Protein AF-A0A183Q1G7-F1 (afdb_monomer_lite)

Organism: NCBI:txid31246

Foldseek 3Di:
DDDDDDPVVVVVAWLLQVVCQVVQAKDKFLALVPDPTRDCPCCVVVVNDFGIKIKHFQADPVRHGPGIDMDTDDPPDSTDDPVNVVVVVVVSPVVNVVSVVVVPD

Secondary structure (DSSP, 8-state):
----S-TTHHHHS-HHHHHHHHH---EEES-TTT-TT---HHHHHH------EEEEEEE-TTS-EEEEEEEES-SSSSS--HHHHHHHHHHHHHHHHHHHHHT--

Structure (mmCIF, N/CA/C/O backbone):
data_AF-A0A183Q1G7-F1
#
_entry.id   AF-A0A183Q1G7-F1
#
loop_
_atom_site.group_PDB
_atom_site.id
_atom_site.type_symbol
_atom_site.label_atom_id
_atom_site.label_alt_id
_atom_site.label_comp_id
_atom_site.label_asym_id
_atom_site.label_entity_id
_atom_site.label_seq_id
_atom_site.pdbx_PDB_ins_code
_atom_site.Cartn_x
_atom_site.Cartn_y
_atom_site.Cartn_z
_atom_site.occupancy
_atom_site.B_iso_or_equiv
_atom_site.auth_seq_id
_atom_site.auth_comp_id
_atom_site.auth_asym_id
_atom_site.auth_atom_id
_atom_site.pdbx_PDB_model_num
ATOM 1 N N . MET A 1 1 ? -1.293 12.227 1.619 1.00 27.81 1 MET A N 1
ATOM 2 C CA . MET A 1 1 ? -2.472 13.111 1.591 1.00 27.81 1 MET A CA 1
ATOM 3 C C . MET A 1 1 ? -2.485 13.760 0.219 1.00 27.81 1 MET A C 1
ATOM 5 O O . MET A 1 1 ? -1.667 14.632 -0.029 1.00 27.81 1 MET A O 1
ATOM 9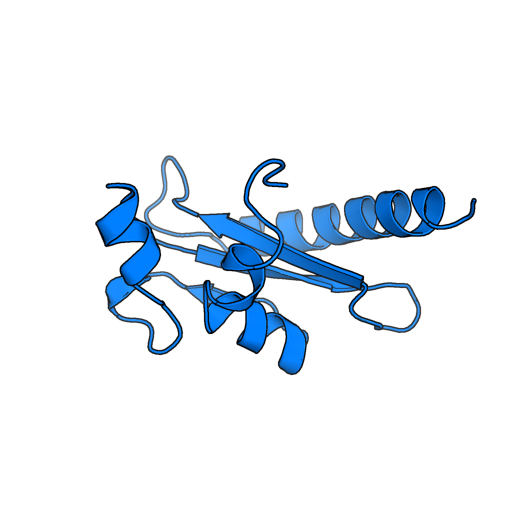 N N . VAL A 1 2 ? -3.279 13.230 -0.709 1.00 30.55 2 VAL A N 1
ATOM 10 C CA . VAL A 1 2 ? -3.506 13.880 -2.006 1.00 30.55 2 VAL A CA 1
ATOM 11 C C . VAL A 1 2 ? -4.764 14.718 -1.821 1.00 30.55 2 VAL A C 1
ATOM 13 O O . VAL A 1 2 ? -5.807 14.173 -1.474 1.00 30.55 2 VAL A O 1
ATOM 16 N N . VAL A 1 3 ? -4.638 16.035 -1.959 1.00 40.44 3 VAL A N 1
ATOM 17 C CA . VAL A 1 3 ? -5.766 16.971 -1.979 1.00 40.44 3 VAL A CA 1
ATOM 18 C C . VAL A 1 3 ? -5.891 17.441 -3.421 1.00 40.44 3 VAL A C 1
ATOM 20 O O . VAL A 1 3 ? -4.980 18.094 -3.923 1.00 40.44 3 VAL A O 1
ATOM 23 N N . GLY A 1 4 ? -6.985 17.074 -4.086 1.00 36.09 4 GLY A N 1
ATOM 24 C CA . GLY A 1 4 ? -7.285 17.502 -5.454 1.00 36.09 4 GLY A CA 1
ATOM 25 C C . GLY A 1 4 ? -7.540 16.331 -6.398 1.00 36.09 4 GLY A C 1
ATOM 26 O O . GLY A 1 4 ? -6.610 15.716 -6.904 1.00 36.09 4 GLY A O 1
ATOM 27 N N . GLY A 1 5 ? -8.818 16.048 -6.622 1.00 33.38 5 GLY A N 1
ATOM 28 C CA . GLY A 1 5 ? -9.339 15.042 -7.543 1.00 33.38 5 GLY A CA 1
ATOM 29 C C . GLY A 1 5 ? -10.813 14.846 -7.219 1.00 33.38 5 GLY A C 1
ATOM 30 O O . GLY A 1 5 ? -11.180 14.835 -6.044 1.00 33.38 5 GLY A O 1
ATOM 31 N N . SER A 1 6 ? -11.673 14.812 -8.229 1.00 36.59 6 SER A N 1
ATOM 32 C CA . SER A 1 6 ? -13.124 14.738 -8.051 1.00 36.59 6 SER A CA 1
ATOM 33 C C . SER A 1 6 ? -13.519 13.559 -7.139 1.00 36.59 6 SER A C 1
ATOM 35 O O . SER A 1 6 ? -12.900 12.497 -7.188 1.00 36.59 6 SER A O 1
ATOM 37 N N . GLN A 1 7 ? -14.542 13.722 -6.286 1.00 41.41 7 GLN A N 1
ATOM 38 C CA . GLN A 1 7 ? -14.983 12.687 -5.327 1.00 41.41 7 GLN A CA 1
ATOM 39 C C . GLN A 1 7 ? -15.327 11.330 -5.984 1.00 41.41 7 GLN A C 1
ATOM 41 O O . GLN A 1 7 ? -15.387 10.318 -5.290 1.00 41.41 7 GLN A O 1
ATOM 46 N N . GLN A 1 8 ? -15.521 11.298 -7.306 1.00 37.91 8 GLN A N 1
ATOM 47 C CA . GLN A 1 8 ? -15.843 10.100 -8.078 1.00 37.91 8 GLN A CA 1
ATOM 48 C C . GLN A 1 8 ? -14.595 9.263 -8.444 1.00 37.91 8 GLN A C 1
ATOM 50 O O . GLN A 1 8 ? -14.654 8.042 -8.371 1.00 37.91 8 GLN A O 1
ATOM 55 N N . GLU A 1 9 ? -13.444 9.878 -8.754 1.00 39.66 9 GLU A N 1
ATOM 56 C CA . GLU A 1 9 ? -12.218 9.158 -9.179 1.00 39.66 9 GLU A CA 1
ATOM 57 C C . GLU A 1 9 ? -11.495 8.437 -8.024 1.00 39.66 9 GLU A C 1
ATOM 59 O O . GLU A 1 9 ? -10.725 7.494 -8.233 1.00 39.66 9 GLU A O 1
ATOM 64 N N . ILE A 1 10 ? -11.763 8.857 -6.783 1.00 45.59 10 ILE A N 1
ATOM 65 C CA . ILE A 1 10 ? -11.151 8.304 -5.563 1.00 45.59 10 ILE A CA 1
ATOM 66 C C . ILE A 1 10 ? -11.733 6.922 -5.214 1.00 45.59 10 ILE A C 1
ATOM 68 O O . ILE A 1 10 ? -11.056 6.116 -4.575 1.00 45.59 10 ILE A O 1
ATOM 72 N N . LEU A 1 11 ? -12.958 6.617 -5.656 1.00 44.19 11 LEU A N 1
ATOM 73 C CA . LEU A 1 11 ? -13.622 5.337 -5.379 1.00 44.19 11 LEU A CA 1
ATOM 74 C C . LEU A 1 11 ? -13.212 4.216 -6.350 1.00 44.19 11 LEU A C 1
ATOM 76 O O . LEU A 1 11 ? -13.265 3.049 -5.964 1.00 44.19 11 LEU A O 1
ATOM 80 N N . ASP A 1 12 ? -12.714 4.558 -7.542 1.00 42.69 12 ASP A N 1
ATOM 81 C CA . ASP A 1 12 ? -12.366 3.582 -8.588 1.00 42.69 12 ASP A CA 1
ATOM 82 C C . ASP A 1 12 ? -10.863 3.220 -8.639 1.00 42.69 12 ASP A C 1
ATOM 84 O O . ASP A 1 12 ? -10.450 2.291 -9.337 1.00 42.69 12 ASP A O 1
ATOM 88 N N . SER A 1 13 ? -10.012 3.885 -7.851 1.00 42.59 13 SER A N 1
ATOM 89 C CA . SER A 1 13 ? -8.552 3.810 -8.004 1.00 42.59 13 SER A CA 1
ATOM 90 C C . SER A 1 13 ? -7.845 2.947 -6.946 1.00 42.59 13 SER A C 1
ATOM 92 O O . SER A 1 13 ? -7.031 3.432 -6.163 1.00 42.59 13 SER A O 1
ATOM 94 N N . GLY A 1 14 ? -8.091 1.631 -6.973 1.00 58.44 14 GLY A N 1
ATOM 95 C CA . GLY A 1 14 ? -7.092 0.631 -6.566 1.00 58.44 14 GLY A CA 1
ATOM 96 C C . GLY A 1 14 ? -7.572 -0.449 -5.595 1.00 58.44 14 GLY A C 1
ATOM 97 O O . GLY A 1 14 ? -7.792 -0.193 -4.411 1.00 58.44 14 GLY A O 1
ATOM 98 N N . PHE A 1 15 ? -7.589 -1.705 -6.057 1.00 71.62 15 PHE A N 1
ATOM 99 C CA . PHE A 1 15 ? -7.811 -2.877 -5.199 1.00 71.62 15 PHE A CA 1
ATOM 100 C C . PHE A 1 15 ? -6.831 -2.940 -4.010 1.00 71.62 15 PHE A C 1
ATOM 102 O O . PHE A 1 15 ? -7.150 -3.562 -3.003 1.00 71.62 15 PHE A O 1
ATOM 109 N N . VAL A 1 16 ? -5.661 -2.286 -4.086 1.00 79.94 16 VAL A N 1
ATOM 110 C CA . VAL A 1 16 ? -4.731 -2.160 -2.949 1.00 79.94 16 VAL A CA 1
ATOM 111 C C . VAL A 1 16 ? -5.361 -1.384 -1.786 1.00 79.94 16 VAL A C 1
ATOM 113 O O . VAL A 1 16 ? -5.332 -1.866 -0.659 1.00 79.94 16 VAL A O 1
ATOM 116 N N . LEU A 1 17 ? -5.944 -0.204 -2.035 1.00 81.38 17 LEU A N 1
ATOM 117 C CA . LEU A 1 17 ? -6.562 0.620 -0.986 1.00 81.38 17 LEU A CA 1
ATOM 118 C C . LEU A 1 17 ? -7.780 -0.082 -0.379 1.00 81.38 17 LEU A C 1
ATOM 120 O O . LEU A 1 17 ? -7.938 -0.110 0.843 1.00 81.38 17 LEU A O 1
ATOM 124 N N . LEU A 1 18 ? -8.612 -0.692 -1.230 1.00 79.50 18 LEU A N 1
ATOM 125 C CA . LEU A 1 18 ? -9.768 -1.477 -0.797 1.00 79.50 18 LEU A CA 1
ATOM 126 C C . LEU A 1 18 ? -9.351 -2.710 0.011 1.00 79.50 18 LEU A C 1
ATOM 128 O O . LEU A 1 18 ? -9.917 -2.946 1.075 1.00 79.50 18 LEU A O 1
ATOM 132 N N . GLY A 1 19 ? -8.339 -3.452 -0.447 1.00 78.81 19 GLY A N 1
ATOM 133 C CA . GLY A 1 19 ? -7.795 -4.614 0.256 1.00 78.81 19 GLY A CA 1
ATOM 134 C C . GLY A 1 19 ? -7.302 -4.249 1.654 1.00 78.81 19 GLY A C 1
ATOM 135 O O . GLY A 1 19 ? -7.738 -4.852 2.632 1.00 78.81 19 GLY A O 1
ATOM 136 N N . THR A 1 20 ? -6.504 -3.184 1.772 1.00 82.62 20 THR A N 1
ATOM 137 C CA . THR A 1 20 ? -6.048 -2.664 3.070 1.00 82.62 20 THR A CA 1
ATOM 138 C C . THR A 1 20 ? -7.208 -2.232 3.962 1.00 82.62 20 THR A C 1
ATOM 140 O O . THR A 1 20 ? -7.198 -2.498 5.163 1.00 82.62 20 THR A O 1
ATOM 143 N N . ARG A 1 21 ? -8.235 -1.580 3.403 1.00 84.44 21 ARG A N 1
ATOM 144 C CA . ARG A 1 21 ? -9.419 -1.167 4.169 1.00 84.44 21 ARG A CA 1
ATOM 145 C C . ARG A 1 21 ? -10.241 -2.358 4.662 1.00 84.44 21 ARG A C 1
ATOM 147 O O . ARG A 1 21 ? -10.779 -2.287 5.757 1.00 84.44 21 ARG A O 1
ATOM 154 N N . GLN A 1 22 ? -10.365 -3.422 3.874 1.00 84.69 22 GLN A N 1
ATOM 155 C CA . GLN A 1 22 ? -11.149 -4.606 4.239 1.00 84.69 22 GLN A CA 1
ATOM 156 C C . GLN A 1 22 ? -10.407 -5.513 5.223 1.00 84.69 22 GLN A C 1
ATOM 158 O O . GLN A 1 22 ? -11.007 -5.997 6.176 1.00 84.69 22 GLN A O 1
ATOM 163 N N . GLN A 1 23 ? -9.111 -5.732 5.001 1.00 86.56 23 GLN A N 1
ATOM 164 C CA . GLN A 1 23 ? -8.285 -6.594 5.850 1.00 86.56 23 GLN A CA 1
ATOM 165 C C . GLN A 1 23 ? -7.818 -5.872 7.117 1.00 86.56 23 GLN A C 1
ATOM 167 O O . GLN A 1 23 ? -7.588 -6.502 8.143 1.00 86.56 23 GLN A O 1
ATOM 172 N N . GLY A 1 24 ? -7.677 -4.544 7.065 1.00 87.19 24 GLY A N 1
ATOM 173 C CA . GLY A 1 24 ? -7.130 -3.763 8.171 1.00 87.19 24 GLY A CA 1
ATOM 174 C C . GLY A 1 24 ? -5.652 -4.054 8.431 1.00 87.19 24 GLY A C 1
ATOM 175 O O . GLY A 1 24 ? -5.178 -3.833 9.549 1.00 87.19 24 GLY A O 1
ATOM 176 N N . GLU A 1 25 ? -4.928 -4.525 7.417 1.00 90.12 25 GLU A N 1
ATOM 177 C CA . GLU A 1 25 ? -3.517 -4.895 7.493 1.00 90.12 25 GLU A CA 1
ATOM 178 C C . GLU A 1 25 ? -2.660 -4.064 6.537 1.00 90.12 25 GLU A C 1
ATOM 180 O O . GLU A 1 25 ? -3.121 -3.566 5.511 1.00 90.12 25 GLU A O 1
ATOM 185 N N . LEU A 1 26 ? -1.389 -3.900 6.898 1.00 93.75 26 LEU A N 1
ATOM 186 C CA . LEU A 1 26 ? -0.403 -3.227 6.064 1.00 93.75 26 LEU A CA 1
ATOM 187 C C . LEU A 1 26 ? 0.004 -4.135 4.895 1.00 93.75 26 LEU A C 1
ATOM 189 O O . LEU A 1 26 ? 0.358 -5.294 5.087 1.00 93.75 26 LEU A O 1
ATOM 193 N N . LEU A 1 27 ? 0.032 -3.568 3.692 1.00 94.44 27 LEU A N 1
ATOM 194 C CA . LEU A 1 27 ? 0.450 -4.206 2.448 1.00 94.44 27 LEU A CA 1
ATOM 195 C C . LEU A 1 27 ? 1.745 -3.562 1.940 1.00 94.44 27 LEU A C 1
ATOM 197 O O . LEU A 1 27 ? 1.755 -2.403 1.519 1.00 94.44 27 LEU A O 1
ATOM 201 N N . ASN A 1 28 ? 2.838 -4.327 1.953 1.00 95.88 28 ASN A N 1
ATOM 202 C CA . ASN A 1 28 ? 4.129 -3.927 1.389 1.00 95.88 28 ASN A CA 1
ATOM 203 C C . ASN A 1 28 ? 4.373 -4.652 0.055 1.00 95.88 28 ASN A C 1
ATOM 205 O O . ASN A 1 28 ? 4.825 -5.798 0.008 1.00 95.88 28 ASN A O 1
ATOM 209 N N . ILE A 1 29 ? 4.046 -3.976 -1.043 1.00 95.31 29 ILE A N 1
ATOM 210 C CA . ILE A 1 29 ? 4.116 -4.495 -2.408 1.00 95.31 29 ILE A CA 1
ATOM 211 C C . ILE A 1 29 ? 5.451 -4.082 -3.034 1.00 95.31 29 ILE A C 1
ATOM 213 O O . ILE A 1 29 ? 5.681 -2.909 -3.339 1.00 95.31 29 ILE A O 1
ATOM 217 N N . LYS A 1 30 ? 6.327 -5.063 -3.271 1.00 96.81 30 LYS A N 1
ATOM 218 C CA . LYS A 1 30 ? 7.675 -4.834 -3.825 1.00 96.81 30 LYS A CA 1
ATOM 219 C C . LYS A 1 30 ? 7.691 -4.581 -5.332 1.00 96.81 30 LYS A C 1
ATOM 221 O O . LYS A 1 30 ? 8.550 -3.839 -5.799 1.00 96.81 30 LYS A O 1
ATOM 226 N N . ASP A 1 31 ? 6.755 -5.183 -6.061 1.00 96.31 31 ASP A N 1
ATOM 227 C CA . ASP A 1 31 ? 6.527 -4.949 -7.488 1.00 96.31 31 ASP A CA 1
ATOM 228 C C . ASP A 1 31 ? 5.032 -4.727 -7.713 1.00 96.31 31 ASP A C 1
ATOM 230 O O . ASP A 1 31 ? 4.227 -5.656 -7.623 1.00 96.31 31 ASP A O 1
ATOM 234 N N . ALA A 1 32 ? 4.662 -3.475 -7.982 1.00 94.44 32 ALA A N 1
ATOM 235 C CA . ALA A 1 32 ? 3.279 -3.097 -8.219 1.00 94.44 32 ALA A CA 1
ATOM 236 C C . ALA A 1 32 ? 2.704 -3.821 -9.444 1.00 94.44 32 ALA A C 1
ATOM 238 O O . ALA A 1 32 ? 1.600 -4.345 -9.388 1.00 94.44 32 ALA A O 1
ATOM 239 N N . TYR A 1 33 ? 3.459 -3.937 -10.538 1.00 93.81 33 TYR A N 1
ATOM 240 C CA . TYR A 1 33 ? 2.935 -4.495 -11.784 1.00 93.81 33 TYR A CA 1
ATOM 241 C C . TYR A 1 33 ? 2.731 -6.009 -11.706 1.00 93.81 33 TYR A C 1
ATOM 243 O O . TYR A 1 33 ? 1.875 -6.527 -12.423 1.00 93.81 33 TYR A O 1
ATOM 251 N N . ALA A 1 34 ? 3.454 -6.710 -10.836 1.00 94.50 34 ALA A N 1
ATOM 252 C CA . ALA A 1 34 ? 3.237 -8.131 -10.575 1.00 94.50 34 ALA A CA 1
ATOM 253 C C . ALA A 1 34 ? 2.098 -8.408 -9.573 1.00 94.50 34 ALA A C 1
ATOM 255 O O . ALA A 1 34 ? 1.672 -9.554 -9.438 1.00 94.50 34 ALA A O 1
ATOM 256 N N . HIS A 1 35 ? 1.606 -7.393 -8.856 1.00 92.19 35 HIS A N 1
ATOM 257 C CA . HIS A 1 35 ? 0.651 -7.593 -7.772 1.00 92.19 35 HIS A CA 1
ATOM 258 C C . HIS A 1 35 ? -0.804 -7.622 -8.277 1.00 92.19 35 HIS A C 1
ATOM 260 O O . HIS A 1 35 ? -1.224 -6.692 -8.968 1.00 92.19 35 HIS A O 1
ATOM 266 N N . PRO A 1 36 ? -1.625 -8.619 -7.887 1.00 89.00 36 PRO A N 1
ATOM 267 C CA . PRO A 1 36 ? -2.992 -8.780 -8.401 1.00 89.00 36 PRO A CA 1
ATOM 268 C C . PRO A 1 36 ? -3.923 -7.617 -8.042 1.00 89.00 36 PRO A C 1
ATOM 270 O O . PRO A 1 36 ? -4.870 -7.335 -8.765 1.00 89.00 36 PRO A O 1
ATOM 273 N N . LEU A 1 37 ? -3.642 -6.923 -6.936 1.00 87.00 37 LEU A N 1
ATOM 274 C CA . LEU A 1 37 ? -4.441 -5.779 -6.487 1.00 87.00 37 LEU A CA 1
ATOM 275 C C . LEU A 1 37 ? -4.021 -4.438 -7.125 1.00 87.00 37 LEU A C 1
ATOM 277 O O . LEU A 1 37 ? -4.603 -3.396 -6.825 1.00 87.00 37 LEU A O 1
ATOM 281 N N . PHE A 1 38 ? -2.993 -4.409 -7.973 1.00 89.94 38 PHE A N 1
ATOM 282 C CA . PHE A 1 38 ? -2.533 -3.154 -8.556 1.00 89.94 38 PHE A CA 1
ATOM 283 C C . PHE A 1 38 ? -3.312 -2.790 -9.825 1.00 89.94 38 PHE A C 1
ATOM 285 O O . PHE A 1 38 ? -3.257 -3.486 -10.841 1.00 89.94 38 PHE A O 1
ATOM 292 N N . TYR A 1 39 ? -4.004 -1.651 -9.781 1.00 87.81 39 TYR A N 1
ATOM 293 C CA . TYR A 1 39 ? -4.715 -1.107 -10.931 1.00 87.81 39 TYR A CA 1
ATOM 294 C C . TYR A 1 39 ? -3.807 -0.184 -11.750 1.00 87.81 39 TYR A C 1
ATOM 296 O O . TYR A 1 39 ? -3.404 0.883 -11.299 1.00 87.81 39 TYR A O 1
ATOM 304 N N . ARG A 1 40 ? -3.505 -0.590 -12.987 1.00 86.94 40 ARG A N 1
ATOM 305 C CA . ARG A 1 40 ? -2.573 0.121 -13.881 1.00 86.94 40 ARG A CA 1
ATOM 306 C C . ARG A 1 40 ? -3.194 1.312 -14.622 1.00 86.94 40 ARG A C 1
ATOM 308 O O . ARG A 1 40 ? -2.466 1.996 -15.332 1.00 86.94 40 ARG A O 1
ATOM 315 N N . GLY A 1 41 ? -4.513 1.514 -14.545 1.00 85.94 41 GLY A N 1
ATOM 316 C CA . GLY A 1 41 ? -5.200 2.577 -15.296 1.00 85.94 41 GLY A CA 1
ATOM 317 C C . GLY A 1 41 ? -4.684 3.967 -14.932 1.00 85.94 41 GLY A C 1
ATOM 318 O O . GLY A 1 41 ? -4.301 4.719 -15.820 1.00 85.94 41 GLY A O 1
ATOM 319 N N . VAL A 1 42 ? -4.515 4.225 -13.632 1.00 84.19 42 VAL A N 1
ATOM 320 C CA . 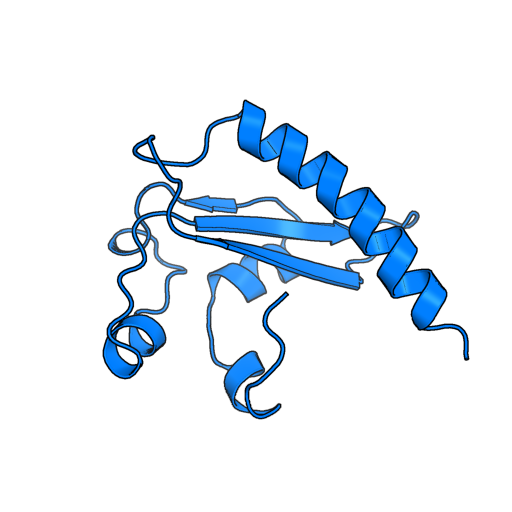VAL A 1 42 ? -3.998 5.503 -13.114 1.00 84.19 42 VAL A CA 1
ATOM 321 C C . VAL A 1 42 ? -2.603 5.817 -13.662 1.00 84.19 42 VAL A C 1
ATOM 323 O O . VAL A 1 42 ? -2.358 6.918 -14.145 1.00 84.19 42 VAL A O 1
ATOM 326 N N . ASP A 1 43 ? -1.688 4.843 -13.650 1.00 89.69 43 ASP A N 1
ATOM 327 C CA . ASP A 1 43 ? -0.340 5.001 -14.217 1.00 89.69 43 ASP A CA 1
ATOM 328 C C . ASP A 1 43 ? -0.393 5.336 -15.724 1.00 89.69 43 ASP A C 1
ATOM 330 O O . ASP A 1 43 ? 0.367 6.175 -16.207 1.00 89.69 43 ASP A O 1
ATOM 334 N N . LYS A 1 44 ? -1.299 4.695 -16.479 1.00 88.06 44 LYS A N 1
ATOM 335 C CA . LYS A 1 44 ? -1.454 4.927 -17.926 1.00 88.06 44 LYS A CA 1
ATOM 336 C C . LYS A 1 44 ? -1.975 6.327 -18.241 1.00 88.06 44 LYS A C 1
ATOM 338 O O . LYS A 1 44 ? -1.518 6.925 -19.208 1.00 88.06 44 LYS A O 1
ATOM 343 N N . GLU A 1 45 ? -2.924 6.820 -17.455 1.00 87.69 45 GLU A N 1
ATOM 344 C CA . GLU A 1 45 ? -3.561 8.124 -17.664 1.00 87.69 45 GLU A CA 1
ATOM 345 C C . GLU A 1 45 ? -2.658 9.279 -17.224 1.00 87.69 45 GLU A C 1
ATOM 347 O O . GLU A 1 45 ? -2.582 10.305 -17.893 1.00 87.69 45 GLU A O 1
ATOM 352 N N . THR A 1 46 ? -1.932 9.098 -16.119 1.00 87.06 46 THR A N 1
ATOM 353 C CA . THR A 1 46 ? -1.080 10.146 -15.534 1.00 87.06 46 THR A CA 1
ATOM 354 C C . THR A 1 46 ? 0.346 10.156 -16.083 1.00 87.06 46 THR A C 1
ATOM 356 O O . THR A 1 46 ? 1.074 11.128 -15.889 1.00 87.06 46 THR A O 1
ATOM 359 N N . GLY A 1 47 ? 0.788 9.064 -16.714 1.00 88.50 47 GLY A N 1
ATOM 360 C CA . GLY A 1 47 ? 2.192 8.847 -17.069 1.00 88.50 47 GLY A CA 1
ATOM 361 C C . GLY A 1 47 ? 3.096 8.550 -15.863 1.00 88.50 47 GLY A C 1
ATOM 362 O O . GLY A 1 47 ? 4.309 8.395 -16.025 1.00 88.50 47 GLY A O 1
ATOM 363 N N . PHE A 1 48 ? 2.537 8.454 -14.652 1.00 88.00 48 PHE A N 1
ATOM 364 C CA . PHE A 1 48 ? 3.269 8.042 -13.461 1.00 88.00 48 PHE A CA 1
ATOM 365 C C . PHE A 1 48 ? 3.598 6.548 -13.538 1.00 88.00 48 PHE A C 1
ATOM 367 O O . PHE A 1 48 ? 2.772 5.742 -13.955 1.00 88.00 48 PHE A O 1
ATOM 374 N N . ARG A 1 49 ? 4.805 6.153 -13.116 1.00 93.25 49 ARG A N 1
ATOM 375 C CA . ARG A 1 49 ? 5.188 4.738 -13.014 1.00 93.25 49 ARG A CA 1
ATOM 376 C C . ARG A 1 49 ? 5.301 4.324 -11.557 1.00 93.25 49 ARG A C 1
ATOM 378 O O . ARG A 1 49 ? 6.276 4.668 -10.885 1.00 93.25 49 ARG A O 1
ATOM 385 N N . THR A 1 50 ? 4.368 3.505 -11.095 1.00 94.88 50 THR A N 1
ATOM 386 C CA . THR A 1 50 ? 4.408 2.907 -9.762 1.00 94.88 50 THR A CA 1
ATOM 387 C C . THR A 1 50 ? 5.279 1.645 -9.771 1.00 94.88 50 THR A C 1
ATOM 389 O O . THR A 1 50 ? 5.012 0.683 -10.487 1.00 94.88 50 THR A O 1
ATOM 392 N N . ARG A 1 51 ? 6.364 1.646 -8.991 1.00 96.00 51 ARG A N 1
ATOM 393 C CA . ARG A 1 51 ? 7.321 0.532 -8.848 1.00 96.00 51 ARG A CA 1
ATOM 394 C C . ARG A 1 51 ? 6.990 -0.339 -7.643 1.00 96.00 51 ARG A C 1
ATOM 396 O O . ARG A 1 51 ? 6.890 -1.551 -7.768 1.00 96.00 51 ARG A O 1
ATOM 403 N N . ASN A 1 52 ? 6.814 0.289 -6.487 1.00 95.88 52 ASN A N 1
ATOM 404 C CA . ASN A 1 52 ? 6.530 -0.357 -5.209 1.00 95.88 52 ASN A CA 1
ATOM 405 C C . ASN A 1 52 ? 5.544 0.500 -4.409 1.00 95.88 52 ASN A C 1
ATOM 407 O O . ASN A 1 52 ? 5.466 1.716 -4.617 1.00 95.88 52 ASN A O 1
ATOM 411 N N . ILE A 1 53 ? 4.784 -0.147 -3.528 1.00 95.56 53 ILE A N 1
ATOM 412 C CA . ILE A 1 53 ? 3.711 0.470 -2.748 1.00 95.56 53 ILE A CA 1
ATOM 413 C C . ILE A 1 53 ? 3.816 0.004 -1.297 1.00 95.56 53 ILE A C 1
ATOM 415 O O . ILE A 1 53 ? 3.951 -1.188 -1.040 1.00 95.56 53 ILE A O 1
ATOM 419 N N . LEU A 1 54 ? 3.694 0.935 -0.356 1.00 95.75 54 LEU A N 1
ATOM 420 C CA . LEU A 1 54 ? 3.428 0.652 1.048 1.00 95.75 54 LEU A CA 1
ATOM 421 C C . LEU A 1 54 ? 2.067 1.244 1.407 1.00 95.75 54 LEU A C 1
ATOM 423 O O . LEU A 1 54 ? 1.907 2.462 1.438 1.00 95.75 54 LEU A O 1
ATOM 427 N N . CYS A 1 55 ? 1.086 0.382 1.642 1.00 95.06 55 CYS A N 1
ATOM 428 C CA . CYS A 1 55 ? -0.283 0.761 1.965 1.00 95.06 55 CYS A CA 1
ATOM 429 C C . CYS A 1 55 ? -0.616 0.316 3.387 1.00 95.06 55 CYS A C 1
ATOM 431 O O . CYS A 1 55 ? -0.307 -0.811 3.761 1.00 95.06 55 CYS A O 1
ATOM 433 N N . PHE A 1 56 ? -1.217 1.181 4.198 1.00 94.56 56 PHE A N 1
ATOM 434 C CA . PHE A 1 56 ? -1.503 0.876 5.597 1.00 94.56 56 PHE A CA 1
ATOM 435 C C . PHE A 1 56 ? -2.766 1.588 6.089 1.00 94.56 56 PHE A C 1
ATOM 437 O O . PHE A 1 56 ? -3.059 2.711 5.664 1.00 94.56 56 PHE A O 1
ATOM 444 N N . PRO A 1 57 ? -3.536 0.945 6.982 1.00 94.31 57 PRO A N 1
ATOM 445 C CA . PRO A 1 57 ? -4.727 1.549 7.550 1.00 94.31 57 PRO A CA 1
ATOM 446 C C . PRO A 1 57 ? -4.347 2.594 8.602 1.00 94.31 57 PRO A C 1
ATOM 448 O O . PRO A 1 57 ? -3.354 2.462 9.315 1.00 94.31 57 PRO A O 1
ATOM 451 N N . ILE A 1 58 ? -5.191 3.609 8.730 1.00 93.81 58 ILE A N 1
ATOM 452 C CA . ILE A 1 58 ? -5.202 4.542 9.852 1.00 93.81 58 ILE A CA 1
ATOM 453 C C . ILE A 1 58 ? -6.354 4.097 10.748 1.00 93.81 58 ILE A C 1
ATOM 455 O O . ILE A 1 58 ? -7.513 4.117 10.322 1.00 93.81 58 ILE A O 1
ATOM 459 N N . LYS A 1 59 ? -6.031 3.649 11.962 1.00 91.50 59 LYS A N 1
ATOM 460 C CA . LYS A 1 59 ? -6.992 3.088 12.917 1.00 91.50 59 LYS A CA 1
ATOM 461 C C . LYS A 1 59 ? -7.137 3.992 14.133 1.00 91.50 59 LYS A C 1
ATOM 463 O O . LYS A 1 59 ? -6.149 4.564 14.585 1.00 91.50 59 LYS A O 1
ATOM 468 N N . ASN A 1 60 ? -8.355 4.081 14.657 1.00 89.19 60 ASN A N 1
ATOM 469 C CA . ASN A 1 60 ? -8.620 4.690 15.957 1.00 89.19 60 ASN A CA 1
ATOM 470 C C . ASN A 1 60 ? -8.342 3.710 17.109 1.00 89.19 60 ASN A C 1
ATOM 472 O O . ASN A 1 60 ? -8.022 2.544 16.890 1.00 89.19 60 ASN A O 1
ATOM 476 N N . GLU A 1 61 ? -8.508 4.183 18.344 1.00 86.94 61 GLU A N 1
ATOM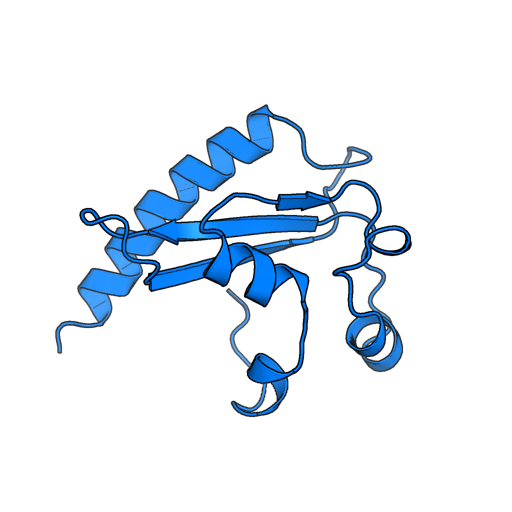 477 C CA . GLU A 1 61 ? -8.270 3.400 19.568 1.00 86.94 61 GLU A CA 1
ATOM 478 C C . GLU A 1 61 ? -9.170 2.158 19.709 1.00 86.94 61 GLU A C 1
ATOM 480 O O . GLU A 1 61 ? -8.874 1.273 20.504 1.00 86.94 61 GLU A O 1
ATOM 485 N N . LYS A 1 62 ? -10.264 2.073 18.941 1.00 89.06 62 LYS A N 1
ATOM 486 C CA . LYS A 1 62 ? -11.192 0.929 18.908 1.00 89.06 62 LYS A CA 1
ATOM 487 C C . LYS A 1 62 ? -10.950 0.015 17.699 1.00 89.06 62 LYS A C 1
ATOM 489 O O . LYS A 1 62 ? -11.870 -0.682 17.280 1.00 89.06 62 LYS A O 1
ATOM 494 N N . ASP A 1 63 ? -9.768 0.090 17.083 1.00 86.81 63 ASP A N 1
ATOM 495 C CA . ASP A 1 63 ? -9.402 -0.596 15.833 1.00 86.81 63 ASP A CA 1
ATOM 496 C C . ASP A 1 63 ? -10.277 -0.249 14.611 1.00 86.81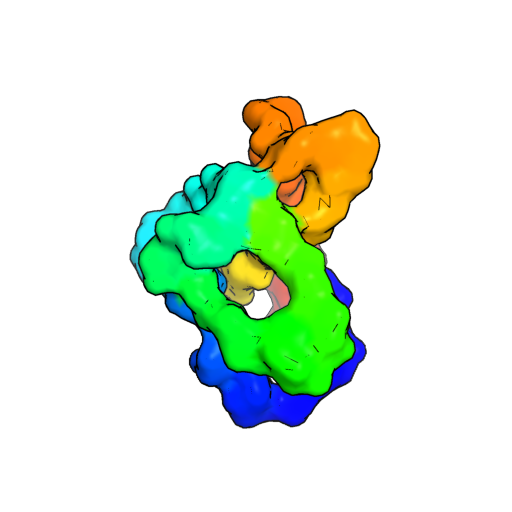 63 ASP A C 1
ATOM 498 O O . ASP A 1 63 ? -10.165 -0.859 13.544 1.00 86.81 63 ASP A O 1
ATOM 502 N N . GLY A 1 64 ? -11.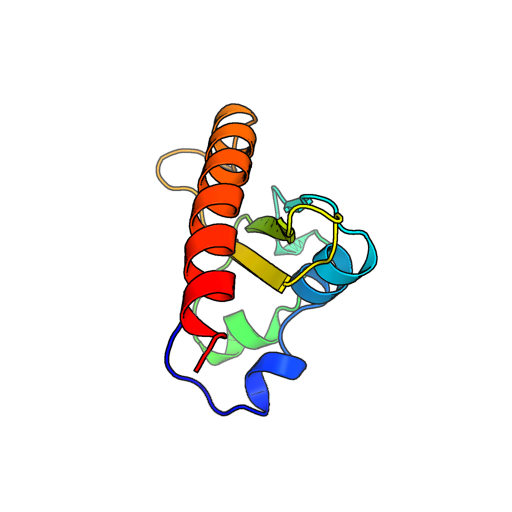117 0.784 14.713 1.00 90.31 64 GLY A N 1
ATOM 503 C CA . GLY A 1 64 ? -11.928 1.273 13.607 1.00 90.31 64 GLY A CA 1
ATOM 504 C C . GLY A 1 64 ? -11.068 1.982 12.563 1.00 90.31 64 GLY A C 1
ATOM 505 O O . GLY A 1 64 ? -10.328 2.911 12.888 1.00 90.31 64 GLY A O 1
ATOM 506 N N . ILE A 1 65 ? -11.181 1.574 11.297 1.00 89.62 65 ILE A N 1
ATOM 507 C CA . ILE A 1 65 ? -10.417 2.158 10.185 1.00 89.62 65 ILE A CA 1
ATOM 508 C C . ILE A 1 65 ? -11.033 3.500 9.777 1.00 89.62 65 ILE A C 1
ATOM 510 O O . ILE A 1 65 ? -12.045 3.551 9.068 1.00 89.62 65 ILE A O 1
ATOM 514 N N . VAL A 1 66 ? -10.377 4.585 10.187 1.00 90.06 66 VAL A N 1
ATOM 515 C CA . VAL A 1 66 ? -10.773 5.966 9.870 1.00 90.06 66 VAL A CA 1
ATOM 516 C C . VAL A 1 66 ? -10.229 6.437 8.521 1.00 90.06 66 VAL A C 1
ATOM 518 O O . VAL A 1 66 ? -10.756 7.374 7.934 1.00 90.06 66 VAL A O 1
ATOM 521 N N . GLY A 1 67 ? -9.204 5.765 7.991 1.00 88.50 67 GLY A N 1
ATOM 522 C CA . GLY A 1 67 ? -8.631 6.075 6.685 1.00 88.50 67 GLY A CA 1
ATOM 523 C C . GLY A 1 67 ? -7.614 5.036 6.228 1.00 88.50 67 GLY A C 1
ATOM 524 O O . GLY A 1 67 ? -7.310 4.082 6.941 1.00 88.50 67 GLY A O 1
ATOM 525 N N . VAL A 1 68 ? -7.078 5.226 5.027 1.00 90.38 68 VAL A N 1
ATOM 526 C CA . VAL A 1 68 ? -5.974 4.426 4.483 1.00 90.38 68 VAL A CA 1
ATOM 527 C C . VAL A 1 68 ? -4.948 5.382 3.895 1.00 90.38 68 VAL A C 1
ATOM 529 O O . VAL A 1 68 ? -5.306 6.346 3.220 1.00 90.38 68 VAL A O 1
ATOM 532 N N . ALA A 1 69 ? -3.673 5.120 4.158 1.00 90.81 69 ALA A N 1
ATOM 533 C CA . ALA A 1 69 ? -2.563 5.846 3.569 1.00 90.81 69 ALA A CA 1
ATOM 534 C C . ALA A 1 69 ? -1.771 4.928 2.637 1.00 90.81 69 ALA A C 1
ATOM 536 O O . ALA A 1 69 ? -1.584 3.743 2.910 1.00 90.81 69 ALA A O 1
ATOM 537 N N . GLN A 1 70 ? -1.286 5.502 1.539 1.00 92.44 70 GLN A N 1
ATOM 538 C CA . GLN A 1 70 ? -0.466 4.811 0.558 1.00 92.44 70 GLN A CA 1
ATOM 539 C C . GLN A 1 70 ? 0.765 5.653 0.232 1.00 92.44 70 GLN A C 1
ATOM 541 O O . GLN A 1 70 ? 0.659 6.845 -0.059 1.00 92.44 70 GLN A O 1
ATOM 546 N N . LEU A 1 71 ? 1.929 5.015 0.269 1.00 94.25 71 LEU A N 1
ATOM 547 C CA . LEU A 1 71 ? 3.204 5.555 -0.180 1.00 94.25 71 LEU A CA 1
ATOM 548 C C . LEU A 1 71 ? 3.638 4.783 -1.424 1.00 94.25 71 LEU A C 1
ATOM 550 O O . LEU A 1 71 ? 3.565 3.556 -1.452 1.00 94.25 71 LEU A O 1
ATOM 554 N N . CYS A 1 72 ? 4.115 5.494 -2.440 1.00 94.25 72 CYS A N 1
ATOM 555 C CA . CYS A 1 72 ? 4.593 4.903 -3.685 1.00 94.25 72 CYS A CA 1
ATOM 556 C C . CYS A 1 72 ? 6.070 5.236 -3.892 1.00 94.25 72 CYS A C 1
ATOM 558 O O . CYS A 1 72 ? 6.530 6.302 -3.489 1.00 94.25 72 CYS A O 1
ATOM 560 N N . ASN A 1 73 ? 6.786 4.359 -4.597 1.00 95.31 73 ASN A N 1
ATOM 561 C CA . ASN A 1 73 ? 8.125 4.618 -5.129 1.00 95.31 73 ASN A CA 1
ATOM 562 C C . ASN A 1 73 ? 9.157 5.027 -4.073 1.00 95.31 73 ASN A C 1
ATOM 564 O O . ASN A 1 73 ? 9.684 6.140 -4.103 1.00 95.31 73 ASN A O 1
ATOM 568 N N . LYS A 1 74 ? 9.531 4.085 -3.200 1.00 96.44 74 LYS A N 1
ATOM 569 C CA . LYS A 1 74 ? 10.662 4.247 -2.281 1.00 96.44 74 LYS A CA 1
ATOM 570 C C . LYS A 1 74 ? 11.886 4.813 -3.013 1.00 96.44 74 LYS A C 1
ATOM 572 O O . LYS A 1 74 ? 12.288 4.322 -4.075 1.00 96.44 74 LYS A O 1
ATOM 577 N N . ILE A 1 75 ? 12.452 5.862 -2.427 1.00 95.06 75 ILE A N 1
ATOM 578 C CA . ILE A 1 75 ? 13.647 6.555 -2.909 1.00 95.06 75 ILE A CA 1
ATOM 579 C C . ILE A 1 75 ? 14.883 5.851 -2.332 1.00 95.06 75 ILE A C 1
ATOM 581 O O . ILE A 1 75 ? 14.854 5.396 -1.188 1.00 95.06 75 ILE A O 1
ATOM 585 N N . ASN A 1 76 ? 15.957 5.755 -3.125 1.00 92.81 76 ASN A N 1
ATOM 586 C CA . ASN A 1 76 ? 17.263 5.191 -2.742 1.00 92.81 76 ASN A CA 1
ATOM 587 C C . ASN A 1 76 ? 17.250 3.727 -2.255 1.00 92.81 76 ASN A C 1
ATOM 589 O O . ASN A 1 76 ? 18.226 3.260 -1.677 1.00 92.81 76 ASN A O 1
ATOM 593 N N . HIS A 1 77 ? 16.165 2.987 -2.489 1.00 93.75 77 HIS A N 1
ATOM 594 C CA . HIS A 1 77 ? 16.058 1.560 -2.186 1.00 93.75 77 HIS A CA 1
ATOM 595 C C . HIS A 1 77 ? 15.042 0.904 -3.147 1.00 93.75 77 HIS A C 1
ATOM 597 O O . HIS A 1 77 ? 14.086 1.572 -3.560 1.00 93.75 77 HIS A O 1
ATOM 603 N N . PRO A 1 78 ? 15.204 -0.377 -3.540 1.00 92.88 78 PRO A N 1
ATOM 604 C CA . PRO A 1 78 ? 14.310 -1.031 -4.502 1.00 92.88 78 PRO A CA 1
ATOM 605 C C . PRO A 1 78 ? 12.843 -1.138 -4.049 1.00 92.88 78 PRO A C 1
ATOM 607 O O . PRO A 1 78 ? 11.954 -1.110 -4.898 1.00 92.88 78 PRO A O 1
ATOM 610 N N . PHE A 1 79 ? 12.577 -1.231 -2.742 1.00 96.25 79 PHE A N 1
ATOM 611 C CA . PHE A 1 79 ? 11.235 -1.333 -2.138 1.00 96.25 79 PHE A CA 1
ATOM 612 C C . PHE A 1 79 ? 11.232 -0.878 -0.669 1.00 96.25 79 PHE A C 1
ATOM 614 O O . PHE A 1 79 ? 12.291 -0.615 -0.110 1.00 96.25 79 PHE A O 1
ATOM 621 N N . PHE A 1 80 ? 10.070 -0.774 -0.025 1.00 97.81 80 PHE A N 1
ATOM 622 C CA . PHE A 1 80 ? 9.994 -0.401 1.391 1.00 97.81 80 PHE A CA 1
ATOM 623 C C . PHE A 1 80 ? 10.527 -1.515 2.303 1.00 97.81 80 PHE A C 1
ATOM 625 O O . PHE A 1 80 ? 10.266 -2.700 2.091 1.00 97.81 80 PHE A O 1
ATOM 632 N N . THR A 1 81 ? 11.300 -1.126 3.311 1.00 97.50 81 THR A N 1
ATOM 633 C CA . THR A 1 81 ? 11.917 -2.019 4.299 1.00 97.50 81 THR A CA 1
ATOM 634 C C . THR A 1 81 ? 11.023 -2.205 5.522 1.00 97.50 81 THR A C 1
ATOM 636 O O . THR A 1 81 ? 10.067 -1.462 5.722 1.00 97.50 81 THR A O 1
ATOM 639 N N . ARG A 1 82 ? 11.371 -3.151 6.404 1.00 96.44 82 ARG A N 1
ATOM 640 C CA . ARG A 1 82 ? 10.645 -3.323 7.670 1.00 96.44 82 ARG A CA 1
ATOM 641 C C . ARG A 1 82 ? 10.715 -2.078 8.561 1.00 96.44 82 ARG A C 1
ATOM 643 O O . ARG A 1 82 ? 9.718 -1.719 9.172 1.00 96.44 82 ARG A O 1
ATOM 650 N N . ALA A 1 83 ? 11.853 -1.382 8.564 1.00 97.06 83 ALA A N 1
ATOM 651 C CA . ALA A 1 83 ? 11.988 -0.116 9.278 1.00 97.06 83 ALA A CA 1
ATOM 652 C C . ALA A 1 83 ? 11.015 0.951 8.741 1.00 97.06 83 ALA A C 1
ATOM 654 O O . ALA A 1 83 ? 10.435 1.700 9.522 1.00 97.06 83 ALA A O 1
ATOM 655 N N . ASP A 1 84 ? 10.779 0.983 7.424 1.00 97.00 84 ASP A N 1
ATOM 656 C CA . ASP A 1 84 ? 9.779 1.876 6.828 1.00 97.00 84 ASP A C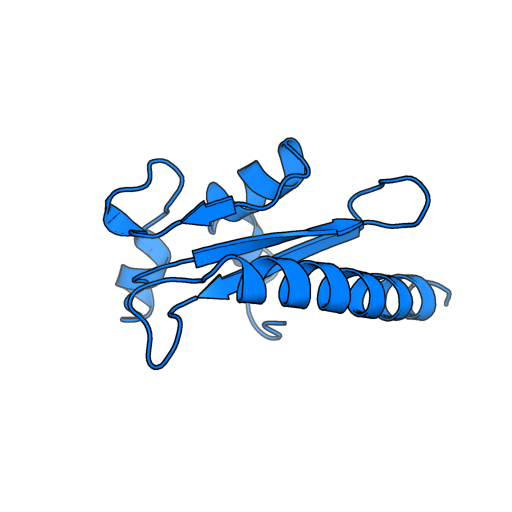A 1
ATOM 657 C C . ASP A 1 84 ? 8.353 1.522 7.277 1.00 97.00 84 ASP A C 1
ATOM 659 O O . ASP A 1 84 ? 7.547 2.420 7.507 1.00 97.00 84 ASP A O 1
ATOM 663 N N . GLU A 1 85 ? 8.037 0.231 7.433 1.00 97.06 85 GLU A N 1
ATOM 664 C CA . GLU A 1 85 ? 6.736 -0.215 7.948 1.00 97.06 85 GLU A CA 1
ATOM 665 C C . GLU A 1 85 ? 6.504 0.251 9.389 1.00 97.06 85 GLU A C 1
ATOM 667 O O . GLU A 1 85 ? 5.408 0.699 9.725 1.00 97.06 85 GLU A O 1
ATOM 672 N N . ASP A 1 86 ? 7.523 0.171 10.245 1.00 96.56 86 ASP A N 1
ATOM 673 C CA . ASP A 1 86 ? 7.411 0.578 11.648 1.00 96.56 86 ASP A CA 1
ATOM 674 C C . ASP A 1 86 ? 7.278 2.106 11.789 1.00 96.56 86 ASP A C 1
ATOM 676 O O . ASP A 1 86 ? 6.461 2.601 12.577 1.00 96.56 86 ASP A O 1
ATOM 680 N N . VAL A 1 87 ? 7.988 2.869 10.951 1.00 96.50 87 VAL A N 1
ATOM 681 C CA . VAL A 1 87 ? 7.789 4.322 10.834 1.00 96.50 87 VAL A CA 1
ATOM 682 C C . VAL A 1 87 ? 6.387 4.644 10.309 1.00 96.50 87 VAL A C 1
ATOM 684 O O . VAL A 1 87 ? 5.723 5.520 10.859 1.00 96.50 87 VAL A O 1
ATOM 687 N N . ALA A 1 88 ? 5.894 3.924 9.296 1.00 95.06 88 ALA A N 1
ATOM 688 C CA . ALA A 1 88 ? 4.556 4.128 8.740 1.00 95.06 88 ALA A CA 1
ATOM 689 C C . ALA A 1 88 ? 3.444 3.862 9.769 1.00 95.06 88 ALA A C 1
ATOM 691 O O . ALA A 1 88 ? 2.501 4.646 9.871 1.00 95.06 88 ALA A O 1
ATOM 692 N N . LYS A 1 89 ? 3.576 2.809 10.587 1.00 92.81 89 LYS A N 1
ATOM 693 C CA . LYS A 1 89 ? 2.657 2.544 11.708 1.00 92.81 89 LYS A CA 1
ATOM 694 C C . LYS A 1 89 ? 2.656 3.693 12.709 1.00 92.81 89 LYS A C 1
ATOM 696 O O . LYS A 1 89 ? 1.590 4.175 13.079 1.00 92.81 89 LYS A O 1
ATOM 701 N N . THR A 1 90 ? 3.835 4.175 13.093 1.00 93.75 90 THR A N 1
ATOM 702 C CA . THR A 1 90 ? 3.965 5.309 14.018 1.00 93.75 90 THR A CA 1
ATOM 703 C C . THR A 1 90 ? 3.317 6.569 13.436 1.00 93.75 90 THR A C 1
ATOM 705 O O . THR A 1 90 ? 2.520 7.228 14.098 1.00 93.75 90 THR A O 1
ATOM 708 N N . PHE A 1 91 ? 3.574 6.860 12.159 1.00 93.62 91 PHE A N 1
ATOM 709 C CA . PHE A 1 91 ? 2.946 7.959 11.425 1.00 93.62 91 PHE A CA 1
ATOM 710 C C . PHE A 1 91 ? 1.414 7.837 11.376 1.00 93.62 91 PHE A C 1
ATOM 712 O O . PHE A 1 91 ? 0.715 8.832 11.561 1.00 93.62 91 PHE A O 1
ATOM 719 N N . SER A 1 92 ? 0.880 6.623 11.197 1.00 93.56 92 SER A N 1
ATOM 720 C CA . SER A 1 92 ? -0.568 6.382 11.154 1.00 93.56 92 SER A CA 1
ATOM 721 C C . SER A 1 92 ? -1.283 6.786 12.449 1.00 93.56 92 SER A C 1
ATOM 723 O O . SER A 1 92 ? -2.386 7.325 12.383 1.00 93.56 92 SER A O 1
ATOM 725 N N . ILE A 1 93 ? -0.639 6.618 13.610 1.00 91.69 93 ILE A N 1
ATOM 726 C CA . ILE A 1 93 ? -1.191 7.020 14.913 1.00 91.69 93 ILE A CA 1
ATOM 727 C C . ILE A 1 93 ? -1.368 8.539 14.955 1.00 91.69 93 ILE A C 1
ATOM 729 O O . ILE A 1 93 ? -2.454 9.029 15.266 1.00 91.69 93 ILE A O 1
ATOM 733 N N . TYR A 1 94 ? -0.334 9.290 14.565 1.00 91.00 94 TYR A N 1
ATOM 734 C CA . TYR A 1 94 ? -0.409 10.751 14.501 1.00 91.00 94 TYR A CA 1
ATOM 735 C C . TYR A 1 94 ? -1.489 11.226 13.524 1.00 91.00 94 TYR A C 1
ATOM 737 O O . TYR A 1 94 ? -2.273 12.110 13.866 1.00 91.00 94 TYR A O 1
ATOM 745 N N . CYS A 1 95 ? -1.594 10.604 12.343 1.00 91.00 95 CYS A N 1
ATOM 746 C CA . CYS A 1 95 ? -2.667 10.917 11.399 1.00 91.00 95 CYS A CA 1
ATOM 747 C C . CYS A 1 95 ? -4.055 10.657 11.986 1.00 91.00 95 CYS A C 1
ATOM 749 O O . CYS A 1 95 ? -4.952 11.469 11.775 1.00 91.00 95 CYS A O 1
ATOM 751 N N . CYS A 1 96 ? -4.242 9.554 12.717 1.00 91.12 96 CYS A N 1
ATOM 752 C CA . CYS A 1 96 ? -5.526 9.260 13.343 1.00 91.12 96 CYS A CA 1
ATOM 753 C C . CYS A 1 96 ? -5.926 10.360 14.326 1.00 91.12 96 CYS A C 1
ATOM 755 O O . CYS A 1 96 ? -7.057 10.836 14.264 1.00 91.12 96 CYS A O 1
ATOM 757 N N . ILE A 1 97 ? -5.004 10.780 15.198 1.00 88.94 97 ILE A N 1
ATOM 758 C CA . ILE A 1 97 ? -5.262 11.840 16.180 1.00 88.94 97 ILE A CA 1
ATOM 759 C C . ILE A 1 97 ? -5.712 13.113 15.458 1.00 88.94 97 ILE A C 1
ATOM 761 O O . ILE A 1 97 ? -6.747 13.676 15.802 1.00 88.94 97 ILE A O 1
ATOM 765 N N . SER A 1 98 ? -4.988 13.532 14.415 1.00 88.88 98 SER A N 1
ATOM 766 C CA . SER A 1 98 ? -5.336 14.734 13.651 1.00 88.88 98 SER A CA 1
ATOM 767 C C . SER A 1 98 ? -6.691 14.628 12.942 1.00 88.88 98 SER A C 1
ATOM 769 O O . SER A 1 98 ? -7.472 15.572 12.991 1.00 88.88 98 SER A O 1
ATOM 771 N N . ILE A 1 99 ? -6.994 13.494 12.303 1.00 86.31 99 ILE A N 1
ATOM 772 C CA . ILE A 1 99 ? -8.254 13.297 11.562 1.00 86.31 99 ILE A CA 1
ATOM 773 C C . ILE A 1 99 ? -9.451 13.277 12.516 1.00 86.31 99 ILE A C 1
ATOM 775 O O . ILE A 1 99 ? -10.460 13.932 12.255 1.00 86.31 99 ILE A O 1
ATOM 779 N N . VAL A 1 100 ? -9.343 12.535 13.621 1.00 82.25 100 VAL A N 1
ATOM 780 C CA . VAL A 1 100 ? -10.430 12.409 14.598 1.00 82.25 100 VAL A CA 1
ATOM 781 C C . VAL A 1 100 ? -10.702 13.747 15.278 1.00 82.25 100 VAL A C 1
ATOM 783 O O . VAL A 1 100 ? -11.863 14.084 15.461 1.00 82.25 100 VAL A O 1
ATOM 786 N N . HIS A 1 101 ? -9.668 14.530 15.598 1.00 75.38 101 HIS A N 1
ATOM 787 C CA . HIS A 1 101 ? -9.838 15.817 16.278 1.00 75.38 101 HIS A CA 1
ATOM 788 C C . HIS A 1 101 ? -10.464 16.895 15.382 1.00 75.38 101 HIS A C 1
ATOM 790 O O . HIS A 1 101 ? -11.242 17.703 15.868 1.00 75.38 101 HIS A O 1
ATOM 796 N N . VAL A 1 102 ? -10.167 16.892 14.077 1.00 72.38 102 VAL A N 1
ATOM 797 C CA . VAL A 1 102 ? -10.773 17.824 13.100 1.00 72.38 102 VAL A CA 1
ATOM 798 C C . VAL A 1 102 ? -12.216 17.441 12.748 1.00 72.38 102 VAL A C 1
ATOM 800 O O . VAL A 1 102 ? -12.965 18.261 12.239 1.00 72.38 102 VAL A O 1
ATOM 803 N N . SER A 1 103 ? -12.633 16.203 13.017 1.00 59.09 103 SER A N 1
ATOM 804 C CA . SER A 1 103 ? -13.999 15.741 12.722 1.00 59.09 103 SER A CA 1
ATOM 805 C C . SER A 1 103 ? -15.002 16.041 13.851 1.00 59.09 103 SER A C 1
ATOM 807 O O . SER A 1 103 ? -16.132 15.560 13.795 1.00 59.09 103 SER A O 1
ATOM 809 N N . ILE A 1 104 ? -14.584 16.781 14.884 1.00 54.12 104 ILE A N 1
ATOM 810 C CA . ILE A 1 104 ? -15.420 17.246 15.998 1.00 54.12 104 ILE A CA 1
ATOM 811 C C . ILE A 1 104 ? -15.663 18.751 15.794 1.00 54.12 104 ILE A C 1
ATOM 813 O O . ILE A 1 104 ? -15.042 19.563 16.469 1.00 54.12 104 ILE A O 1
ATOM 817 N N . ASP A 1 105 ? -16.534 19.104 14.849 1.00 44.03 105 ASP A N 1
ATOM 818 C CA . ASP A 1 105 ? -17.135 20.442 14.703 1.00 44.03 105 ASP A CA 1
ATOM 819 C C . ASP A 1 105 ? -18.654 20.296 14.516 1.00 44.03 105 ASP A C 1
ATOM 821 O O . ASP A 1 105 ? -19.073 19.439 13.698 1.00 44.03 105 ASP A O 1
#

Sequence (105 aa):
MVVGGSQQEILDSGFVLLGTRQQGELLNIKDAYAHPLFYRGVDKETGFRTRNILCFPIKNEKDGIVGVAQLCNKINHPFFTRADEDVAKTFSIYCCISIVHVSID

InterPro domains:
  IPR003018 GAF domain [PF01590] (21-98)
  IPR029016 GAF-like domain superfamily [G3DSA:3.30.450.40] (19-104)

pLDDT: mean 82.74, std 18.92, range [27.81, 97.81]

Radius of gyration: 14.17 Å; chains: 1; bounding box: 34×29×38 Å